Protein AF-A0A2P5CZY3-F1 (afdb_monomer_lite)

Organism: Parasponia andersonii (NCBI:txid3476)

Structure (mmCIF, N/CA/C/O backbone):
data_AF-A0A2P5CZY3-F1
#
_entry.id   AF-A0A2P5CZY3-F1
#
loop_
_atom_site.group_PDB
_atom_site.id
_atom_site.type_symbol
_atom_site.label_atom_id
_atom_site.label_alt_id
_atom_site.label_comp_id
_atom_site.label_asym_id
_atom_site.label_entity_id
_atom_site.label_seq_id
_atom_site.pdbx_PDB_ins_code
_atom_site.Cartn_x
_atom_site.Cartn_y
_atom_site.Cartn_z
_atom_site.occupancy
_atom_site.B_iso_or_equiv
_atom_site.auth_seq_id
_atom_site.auth_comp_id
_atom_site.auth_asym_id
_atom_site.auth_atom_id
_atom_site.pdbx_PDB_model_num
ATOM 1 N N . MET A 1 1 ? 16.197 -0.717 1.048 1.00 54.81 1 MET A N 1
ATOM 2 C CA . MET A 1 1 ? 16.836 -2.018 1.367 1.00 54.81 1 MET A CA 1
ATOM 3 C C . MET A 1 1 ? 17.147 -2.689 0.039 1.00 54.81 1 MET A C 1
ATOM 5 O O . MET A 1 1 ? 16.226 -2.829 -0.750 1.00 54.81 1 MET A O 1
ATOM 9 N N . ARG A 1 2 ? 18.408 -3.005 -0.276 1.00 68.56 2 ARG A N 1
ATOM 10 C CA . ARG A 1 2 ? 18.751 -3.628 -1.568 1.00 68.56 2 ARG A CA 1
ATOM 11 C C . ARG A 1 2 ? 18.658 -5.145 -1.412 1.00 68.56 2 ARG A C 1
ATOM 13 O O . ARG A 1 2 ? 19.302 -5.688 -0.515 1.00 68.56 2 ARG A O 1
ATOM 20 N N . LEU A 1 3 ? 17.824 -5.803 -2.216 1.00 80.62 3 LEU A N 1
ATOM 21 C CA . LEU A 1 3 ? 17.695 -7.261 -2.183 1.00 80.62 3 LEU A CA 1
ATOM 22 C C . LEU A 1 3 ? 19.007 -7.908 -2.673 1.00 80.62 3 LEU A C 1
ATOM 24 O O . LEU A 1 3 ? 19.536 -7.476 -3.701 1.00 80.62 3 LEU A O 1
ATOM 28 N N . PRO A 1 4 ? 19.567 -8.890 -1.943 1.00 88.75 4 PRO A N 1
ATOM 29 C CA . PRO A 1 4 ? 20.749 -9.626 -2.376 1.00 88.75 4 PRO A CA 1
ATOM 30 C C . PRO A 1 4 ? 20.620 -10.251 -3.772 1.00 88.75 4 PRO A C 1
ATOM 32 O O . PRO A 1 4 ? 19.631 -10.907 -4.094 1.00 88.75 4 PRO A O 1
ATOM 35 N N . MET A 1 5 ? 21.674 -10.118 -4.580 1.00 89.00 5 MET A N 1
ATOM 36 C CA . MET A 1 5 ? 21.789 -10.850 -5.844 1.00 89.00 5 MET A CA 1
ATOM 37 C C . MET A 1 5 ? 21.999 -12.349 -5.593 1.00 89.00 5 MET A C 1
ATOM 39 O O . MET A 1 5 ? 22.626 -12.745 -4.611 1.00 89.00 5 MET A O 1
ATOM 43 N N . GLY A 1 6 ? 21.484 -13.186 -6.498 1.00 91.69 6 GLY A N 1
ATOM 44 C CA . GLY A 1 6 ? 21.632 -14.645 -6.426 1.00 91.69 6 GLY A CA 1
ATOM 45 C C . GLY A 1 6 ? 20.667 -15.352 -5.465 1.00 91.69 6 GLY A C 1
ATOM 46 O O . GLY A 1 6 ? 20.796 -16.556 -5.263 1.00 91.69 6 GLY A O 1
ATOM 47 N N . GLN A 1 7 ? 19.695 -14.640 -4.886 1.00 93.62 7 GLN A N 1
ATOM 48 C CA . GLN A 1 7 ? 18.614 -15.234 -4.094 1.00 93.62 7 GLN A CA 1
ATOM 49 C C . GLN A 1 7 ? 17.320 -15.352 -4.907 1.00 93.62 7 GLN A C 1
ATOM 51 O O . GLN A 1 7 ? 17.034 -14.530 -5.775 1.00 93.62 7 GLN A O 1
ATOM 56 N N . SER A 1 8 ? 16.521 -16.376 -4.600 1.00 94.44 8 SER A N 1
ATOM 57 C CA . SER A 1 8 ? 15.166 -16.518 -5.141 1.00 94.44 8 SER A CA 1
ATOM 58 C C . SER A 1 8 ? 14.165 -15.780 -4.256 1.00 94.44 8 SER A C 1
ATOM 60 O O . SER A 1 8 ? 14.118 -16.019 -3.049 1.00 94.44 8 SER A O 1
ATOM 62 N N . TYR A 1 9 ? 13.334 -14.931 -4.864 1.00 95.06 9 TYR A N 1
ATOM 63 C CA . TYR A 1 9 ? 12.261 -14.203 -4.186 1.00 95.06 9 TYR A CA 1
ATOM 64 C C . TYR A 1 9 ? 10.893 -14.678 -4.690 1.00 95.06 9 TYR A C 1
ATOM 66 O O . TYR A 1 9 ? 10.706 -14.812 -5.902 1.00 95.06 9 TYR A O 1
ATOM 74 N N . PRO A 1 10 ? 9.933 -14.962 -3.792 1.00 96.38 10 PRO A N 1
ATOM 75 C CA . PRO A 1 10 ? 8.612 -15.416 -4.197 1.00 96.38 10 PRO A CA 1
ATOM 76 C C . PRO A 1 10 ? 7.807 -14.281 -4.836 1.00 96.38 10 PRO A C 1
ATOM 78 O O . PRO A 1 10 ? 7.905 -13.129 -4.416 1.00 96.38 10 PRO A O 1
ATOM 81 N N . LYS A 1 11 ? 6.968 -14.640 -5.810 1.00 97.69 11 LYS A N 1
ATOM 82 C CA . LYS A 1 11 ? 6.033 -13.735 -6.484 1.00 97.69 11 LYS A CA 1
ATOM 83 C C . LYS A 1 11 ? 4.600 -14.118 -6.151 1.00 97.69 11 LYS A C 1
ATOM 85 O O . LYS A 1 11 ? 4.292 -15.307 -6.053 1.00 97.69 11 LYS A O 1
ATOM 90 N N . TYR A 1 12 ? 3.724 -13.129 -6.027 1.00 97.94 12 TYR A N 1
ATOM 91 C CA . TYR A 1 12 ? 2.326 -13.342 -5.673 1.00 97.94 12 TYR A CA 1
ATOM 92 C C . TYR A 1 12 ? 1.401 -12.525 -6.570 1.00 97.94 12 TYR A C 1
ATOM 94 O O . TYR A 1 12 ? 1.642 -11.363 -6.862 1.00 97.94 12 TYR A O 1
ATOM 102 N N . THR A 1 13 ? 0.307 -13.145 -7.001 1.00 97.94 13 THR A N 1
ATOM 103 C CA . THR A 1 13 ? -0.807 -12.456 -7.674 1.00 97.94 13 THR A CA 1
ATOM 104 C C . THR A 1 13 ? -1.984 -12.224 -6.727 1.00 97.94 13 THR A C 1
ATOM 106 O O . THR A 1 13 ? -2.950 -11.551 -7.070 1.00 97.94 13 THR A O 1
ATOM 109 N N . CYS A 1 14 ? -1.914 -12.793 -5.523 1.00 98.31 14 CYS A N 1
ATOM 110 C CA . CYS A 1 14 ? -2.979 -12.806 -4.540 1.00 98.31 14 CYS A CA 1
ATOM 111 C C . CYS A 1 14 ? -2.471 -12.352 -3.168 1.00 98.31 14 CYS A C 1
ATOM 113 O O . CYS A 1 14 ? -1.276 -12.219 -2.909 1.00 98.31 14 CYS A O 1
ATOM 115 N N . SER A 1 15 ? -3.409 -12.092 -2.266 1.00 98.69 15 SER A N 1
ATOM 116 C CA . SER A 1 15 ? -3.138 -11.769 -0.867 1.00 98.69 15 SER A CA 1
ATOM 117 C C . SER A 1 15 ? -4.146 -12.514 0.011 1.00 98.69 15 SER A C 1
ATOM 119 O O . SER A 1 15 ? -5.179 -12.957 -0.501 1.00 98.69 15 SER A O 1
ATOM 121 N N . PRO A 1 16 ? -3.878 -12.690 1.318 1.00 98.56 16 PRO A N 1
ATOM 122 C CA . PRO A 1 16 ? -4.808 -13.368 2.216 1.00 98.56 16 PRO A CA 1
ATOM 123 C C . PRO A 1 16 ? -6.220 -12.753 2.191 1.00 98.56 16 PRO A C 1
ATOM 125 O O . PRO A 1 16 ? -6.367 -11.575 1.863 1.00 98.56 16 PRO A O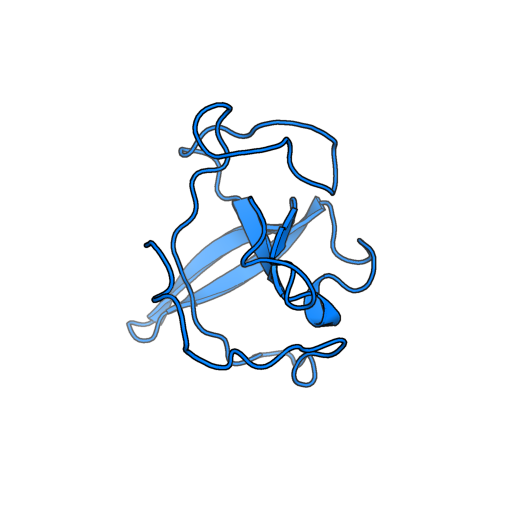 1
ATOM 128 N N . PRO A 1 17 ? -7.269 -13.496 2.581 1.00 98.44 17 PRO A N 1
ATOM 129 C CA . PRO A 1 17 ? -8.629 -12.968 2.596 1.00 98.44 17 PRO A CA 1
ATOM 130 C C . PRO A 1 17 ? -8.751 -11.681 3.415 1.00 98.44 17 PRO A C 1
ATOM 132 O O . PRO A 1 17 ? -8.252 -11.590 4.539 1.00 98.44 17 PRO A O 1
ATOM 135 N N . VAL A 1 18 ? -9.452 -10.693 2.858 1.00 98.12 18 VAL A N 1
ATOM 136 C CA . VAL A 1 18 ? -9.783 -9.463 3.581 1.00 98.12 18 VAL A CA 1
ATOM 137 C C . VAL A 1 18 ? -10.942 -9.748 4.531 1.00 98.12 18 VAL A C 1
ATOM 139 O O . VAL A 1 18 ? -12.018 -10.162 4.107 1.00 98.12 18 VAL A O 1
ATOM 142 N N . THR A 1 19 ? -10.724 -9.501 5.817 1.00 98.06 19 THR A N 1
ATOM 143 C CA . THR A 1 19 ? -11.722 -9.611 6.888 1.00 98.06 19 THR A CA 1
ATOM 144 C C . THR A 1 19 ? -11.900 -8.263 7.592 1.00 98.06 19 THR A C 1
ATOM 146 O O . THR A 1 19 ? -11.189 -7.295 7.302 1.00 98.06 19 THR A O 1
ATOM 149 N N . SER A 1 20 ? -12.808 -8.193 8.571 1.00 97.12 20 SER A N 1
ATOM 150 C CA . SER A 1 20 ? -12.942 -7.025 9.457 1.00 97.12 20 SER A CA 1
ATOM 151 C C . SER A 1 20 ? -11.670 -6.720 10.268 1.00 97.12 20 SER A C 1
ATOM 153 O O . SER A 1 20 ? -11.499 -5.591 10.725 1.00 97.12 20 SER A O 1
ATOM 155 N N . SER A 1 21 ? -10.771 -7.700 10.423 1.00 97.44 21 SER A N 1
ATOM 156 C CA . SER A 1 21 ? -9.483 -7.583 11.115 1.00 97.44 21 SER A CA 1
ATOM 157 C C . SER A 1 21 ? -8.407 -8.359 10.348 1.00 97.44 21 SER A C 1
ATOM 159 O O . SER A 1 21 ? -7.968 -9.446 10.732 1.00 97.44 21 SER A O 1
ATOM 161 N N . THR A 1 22 ? -8.031 -7.819 9.189 1.00 98.44 22 THR A N 1
ATOM 162 C CA . THR A 1 22 ? -7.037 -8.444 8.310 1.00 98.44 22 THR A CA 1
ATOM 163 C C . THR A 1 22 ? -5.646 -8.303 8.925 1.00 98.44 22 THR A C 1
ATOM 165 O O . THR A 1 22 ? -5.191 -7.192 9.189 1.00 98.44 22 THR A O 1
ATOM 168 N N . ARG A 1 23 ? -4.955 -9.426 9.151 1.00 98.44 23 ARG A N 1
ATOM 169 C CA . ARG A 1 23 ? -3.568 -9.414 9.638 1.00 98.44 23 ARG A CA 1
ATOM 170 C C . ARG A 1 23 ? -2.620 -9.039 8.505 1.00 98.44 23 ARG A C 1
ATOM 172 O O . ARG A 1 23 ? -2.680 -9.640 7.437 1.00 98.44 23 ARG A O 1
ATOM 179 N N . ALA A 1 24 ? -1.720 -8.099 8.768 1.00 98.25 24 ALA A N 1
ATOM 180 C CA . ALA A 1 24 ? -0.748 -7.605 7.801 1.00 98.25 24 ALA A CA 1
ATOM 181 C C . ALA A 1 24 ? 0.594 -7.291 8.474 1.00 98.25 24 ALA A C 1
ATOM 183 O O . ALA A 1 24 ? 0.681 -7.181 9.699 1.00 98.25 24 ALA A O 1
ATOM 184 N N . LYS A 1 25 ? 1.635 -7.128 7.654 1.00 98.44 25 LYS A N 1
ATOM 185 C CA . LYS A 1 25 ? 2.900 -6.512 8.061 1.00 98.44 25 LYS A CA 1
ATOM 186 C C . LYS A 1 25 ? 2.898 -5.070 7.571 1.00 98.44 25 LYS A C 1
ATOM 188 O O . LYS A 1 25 ? 2.596 -4.831 6.408 1.00 98.44 25 LYS A O 1
ATOM 193 N N . LEU A 1 26 ? 3.222 -4.136 8.459 1.00 98.00 26 LEU A N 1
ATOM 194 C CA . LEU A 1 26 ? 3.394 -2.733 8.106 1.00 98.00 26 LEU A CA 1
ATOM 195 C C . LEU A 1 26 ? 4.878 -2.466 7.853 1.00 98.00 26 LEU A C 1
ATOM 197 O O . LEU A 1 26 ? 5.711 -2.749 8.714 1.00 98.00 26 LEU A O 1
ATOM 201 N N . THR A 1 27 ? 5.189 -1.926 6.683 1.00 97.31 27 THR A N 1
ATOM 202 C CA . THR A 1 27 ? 6.517 -1.440 6.298 1.00 97.31 27 THR A CA 1
ATOM 203 C C . THR A 1 27 ? 6.443 0.062 6.030 1.00 97.31 27 THR A C 1
ATOM 205 O O . THR A 1 27 ? 5.354 0.615 5.886 1.00 97.31 27 THR A O 1
ATOM 208 N N . ASN A 1 28 ? 7.590 0.736 6.009 1.00 96.81 28 ASN A N 1
ATOM 209 C CA . ASN A 1 28 ? 7.675 2.160 5.695 1.00 96.81 28 ASN A CA 1
ATOM 210 C C . ASN A 1 28 ? 8.105 2.346 4.232 1.00 96.81 28 ASN A C 1
ATOM 212 O O . ASN A 1 28 ? 8.952 1.593 3.753 1.00 96.81 28 ASN A O 1
ATOM 216 N N . ASN A 1 29 ? 7.495 3.318 3.555 1.00 95.31 29 ASN A N 1
ATOM 217 C CA . ASN A 1 29 ? 7.779 3.709 2.177 1.00 95.31 29 ASN A CA 1
ATOM 218 C C . ASN A 1 29 ? 7.855 5.241 2.098 1.00 95.31 29 ASN A C 1
ATOM 220 O O . ASN A 1 29 ? 7.201 5.910 2.900 1.00 95.31 29 ASN A O 1
ATOM 224 N N . ASP A 1 30 ? 8.626 5.763 1.146 1.00 97.31 30 ASP A N 1
ATOM 225 C CA . ASP A 1 30 ? 8.662 7.186 0.799 1.00 97.31 30 ASP A CA 1
ATOM 226 C C . ASP A 1 30 ? 7.770 7.408 -0.430 1.00 97.31 30 ASP A C 1
ATOM 228 O O . ASP A 1 30 ? 8.015 6.812 -1.476 1.00 97.31 30 ASP A O 1
ATOM 232 N N . PHE A 1 31 ? 6.713 8.211 -0.286 1.00 97.50 31 PHE A N 1
ATOM 233 C CA . PHE A 1 31 ? 5.759 8.508 -1.369 1.00 97.50 31 PHE A CA 1
ATOM 234 C C . PHE A 1 31 ? 6.030 9.856 -2.049 1.00 97.50 31 PHE A C 1
ATOM 236 O O . PHE A 1 31 ? 5.247 10.297 -2.894 1.00 97.50 31 PHE A O 1
ATOM 243 N N . THR A 1 32 ? 7.121 10.526 -1.676 1.00 97.88 32 THR A N 1
ATOM 244 C CA . THR A 1 32 ? 7.555 11.761 -2.329 1.00 97.88 32 THR A CA 1
ATOM 245 C C . THR A 1 32 ? 8.254 11.460 -3.654 1.00 97.88 32 THR A C 1
ATOM 247 O O . THR A 1 32 ? 8.579 10.315 -3.964 1.00 97.88 32 THR A O 1
ATOM 250 N N . GLU A 1 33 ? 8.553 12.504 -4.423 1.00 94.06 33 GLU A N 1
ATOM 251 C CA . GLU A 1 33 ? 9.284 12.397 -5.693 1.00 94.06 33 GLU A CA 1
ATOM 252 C C . GLU A 1 33 ? 10.663 11.720 -5.557 1.00 94.06 33 GLU A C 1
ATOM 254 O O . GLU A 1 33 ? 11.152 11.100 -6.498 1.00 94.06 33 GLU A O 1
ATOM 259 N N . GLY A 1 34 ? 11.277 11.763 -4.368 1.00 90.25 34 GLY A N 1
ATOM 260 C CA . GLY A 1 34 ? 12.537 11.065 -4.087 1.00 90.25 34 GLY A CA 1
ATOM 261 C C . GLY A 1 34 ? 12.398 9.556 -3.842 1.00 90.25 34 GLY A C 1
ATOM 262 O O . GLY A 1 34 ? 13.413 8.859 -3.790 1.00 90.25 34 GLY A O 1
ATOM 263 N N . GLY A 1 35 ? 11.171 9.053 -3.678 1.00 86.94 35 GLY A N 1
ATOM 264 C CA . GLY A 1 35 ? 10.874 7.668 -3.304 1.00 86.94 35 GLY A CA 1
ATOM 265 C C . GLY A 1 35 ? 10.677 6.703 -4.476 1.00 86.94 35 GLY A C 1
ATOM 266 O O . GLY A 1 35 ? 10.722 5.489 -4.272 1.00 86.94 35 GLY A O 1
ATOM 267 N N . GLY A 1 36 ? 10.492 7.212 -5.698 1.00 89.62 36 GLY A N 1
ATOM 268 C CA . GLY A 1 36 ? 10.250 6.395 -6.887 1.00 89.62 36 GLY A CA 1
ATOM 269 C C . GLY A 1 36 ? 9.318 7.064 -7.899 1.00 89.62 36 GLY A C 1
ATOM 270 O O . GLY A 1 36 ? 9.379 8.272 -8.124 1.00 89.62 36 GLY A O 1
ATOM 271 N N . GLY A 1 37 ? 8.476 6.256 -8.548 1.00 94.94 37 GLY A N 1
ATOM 272 C CA . GLY A 1 37 ? 7.413 6.746 -9.428 1.00 94.94 37 GLY A CA 1
ATOM 273 C C . GLY A 1 37 ? 6.210 7.298 -8.649 1.00 94.94 37 GLY A C 1
ATOM 274 O O . GLY A 1 37 ? 6.115 7.078 -7.441 1.00 94.94 37 GLY A O 1
ATOM 275 N N . PRO A 1 38 ? 5.301 8.020 -9.325 1.00 97.75 38 PRO A N 1
ATOM 276 C CA . PRO A 1 38 ? 4.051 8.471 -8.723 1.00 97.75 38 PRO A CA 1
ATOM 277 C C . PRO A 1 38 ? 3.153 7.287 -8.332 1.00 97.75 38 PRO A C 1
ATOM 279 O O . PRO A 1 38 ? 3.241 6.209 -8.920 1.00 97.75 38 PRO A O 1
ATOM 282 N N . SER A 1 39 ? 2.270 7.512 -7.361 1.00 98.31 39 SER A N 1
ATOM 283 C CA . SER A 1 39 ? 1.383 6.486 -6.803 1.00 98.31 39 SER A CA 1
ATOM 284 C C . SER A 1 39 ? 0.327 6.041 -7.819 1.00 98.31 39 SER A C 1
ATOM 286 O O . SER A 1 39 ? -0.265 6.874 -8.508 1.00 98.31 39 SER A O 1
ATOM 288 N N . GLU A 1 40 ? 0.047 4.738 -7.901 1.00 98.31 40 GLU A N 1
ATOM 289 C CA . GLU A 1 40 ? -0.798 4.168 -8.965 1.00 98.31 40 GLU A CA 1
ATOM 290 C C . GLU A 1 40 ? -2.244 4.700 -8.969 1.00 98.31 40 GLU A C 1
ATOM 292 O O . GLU A 1 40 ? -2.867 4.813 -10.023 1.00 98.31 40 GLU A O 1
ATOM 297 N N . CYS A 1 41 ? -2.809 5.038 -7.807 1.00 98.50 41 CYS A N 1
ATOM 298 C CA . CYS A 1 41 ? -4.227 5.388 -7.713 1.00 98.50 41 CYS A CA 1
ATOM 299 C C . CYS A 1 41 ? -4.594 6.756 -8.300 1.00 98.50 41 CYS A C 1
ATOM 301 O O . CYS A 1 41 ? -5.749 6.949 -8.686 1.00 98.50 41 CYS A O 1
ATOM 303 N N . ASP A 1 42 ? -3.676 7.721 -8.263 1.00 98.31 42 ASP A N 1
ATOM 304 C CA . ASP A 1 42 ? -3.929 9.118 -8.635 1.00 98.31 42 ASP A CA 1
ATOM 305 C C . ASP A 1 42 ? -2.773 9.767 -9.413 1.00 98.31 42 ASP A C 1
ATOM 307 O O . ASP A 1 42 ? -2.777 10.982 -9.619 1.00 98.31 42 ASP A O 1
ATOM 311 N N . GLU A 1 43 ? -1.804 8.962 -9.860 1.00 98.12 43 GLU A N 1
ATOM 312 C CA . GLU A 1 43 ? -0.646 9.383 -10.657 1.00 98.12 43 GLU A CA 1
ATOM 313 C C . GLU A 1 43 ? 0.119 10.553 -10.014 1.00 98.12 43 GLU A C 1
ATOM 315 O O . GLU A 1 43 ? 0.698 11.398 -10.698 1.00 98.12 43 GLU A O 1
ATOM 320 N N . SER A 1 44 ? 0.133 10.598 -8.676 1.00 97.88 44 SER A N 1
ATOM 321 C CA . SER A 1 44 ? 0.682 11.708 -7.902 1.00 97.88 44 SER A CA 1
ATOM 322 C C . SER A 1 44 ? 1.685 11.256 -6.838 1.00 97.88 44 SER A C 1
ATOM 324 O O . SER A 1 44 ? 1.658 10.135 -6.323 1.00 97.88 44 SER A O 1
ATOM 326 N N . TYR A 1 45 ? 2.585 12.172 -6.487 1.00 98.38 45 TYR A N 1
ATOM 327 C CA . TYR A 1 45 ? 3.410 12.063 -5.287 1.00 98.38 45 TYR A CA 1
ATOM 328 C C . TYR A 1 45 ? 2.642 12.582 -4.069 1.00 98.38 45 TYR A C 1
ATOM 330 O O . TYR A 1 45 ? 1.824 13.497 -4.185 1.00 98.38 45 TYR A O 1
ATOM 338 N N . HIS A 1 46 ? 2.945 12.036 -2.894 1.00 98.06 46 HIS A N 1
ATOM 339 C CA . HIS A 1 46 ? 2.353 12.456 -1.624 1.00 98.06 46 HIS A CA 1
ATOM 340 C C . HIS A 1 46 ? 3.426 12.926 -0.653 1.00 98.06 46 HIS A C 1
ATOM 342 O O . HIS A 1 46 ? 4.526 12.373 -0.594 1.00 98.06 46 HIS A O 1
ATOM 348 N N . SER A 1 47 ? 3.093 13.931 0.155 1.00 97.38 47 SER A N 1
ATOM 349 C CA . SER A 1 47 ? 3.950 14.300 1.280 1.00 97.38 47 SER A CA 1
ATOM 350 C C . SER A 1 47 ? 4.010 13.152 2.287 1.00 97.38 47 SER A C 1
ATOM 352 O O . SER A 1 47 ? 2.994 12.527 2.587 1.00 97.38 47 SER A O 1
ATOM 354 N N . ASN A 1 48 ? 5.177 12.923 2.891 1.00 92.56 48 ASN A N 1
ATOM 355 C CA . ASN A 1 48 ? 5.329 11.935 3.965 1.00 92.56 48 ASN A CA 1
ATOM 356 C C . ASN A 1 48 ? 4.559 12.309 5.251 1.00 92.56 48 ASN A C 1
ATOM 358 O O . ASN A 1 48 ? 4.399 11.467 6.136 1.00 92.56 48 ASN A O 1
ATOM 362 N N . ASP A 1 49 ? 4.042 13.539 5.346 1.00 96.88 49 ASP A N 1
ATOM 363 C CA . ASP A 1 49 ? 3.108 13.948 6.403 1.00 96.88 49 ASP A CA 1
ATOM 364 C C . ASP A 1 49 ? 1.668 13.466 6.140 1.00 96.88 49 ASP A C 1
ATOM 366 O O . ASP A 1 49 ? 0.842 13.396 7.060 1.00 96.88 49 ASP A O 1
ATOM 370 N N . GLU A 1 50 ? 1.341 13.111 4.893 1.00 98.00 50 GLU A N 1
ATOM 371 C CA . GLU A 1 50 ? 0.058 12.512 4.558 1.00 98.00 50 GLU A CA 1
ATOM 372 C C . GLU A 1 50 ? 0.002 11.066 5.054 1.00 98.00 50 GLU A C 1
ATOM 374 O O . GLU A 1 50 ? 0.905 10.252 4.869 1.00 98.00 50 GLU A O 1
ATOM 379 N N . LYS A 1 51 ? -1.126 10.697 5.663 1.00 98.44 51 LYS A N 1
ATOM 380 C CA . LYS A 1 51 ? -1.368 9.315 6.084 1.00 98.44 51 LYS A CA 1
ATOM 381 C C . LYS A 1 51 ? -1.818 8.500 4.881 1.00 98.44 51 LYS A C 1
ATOM 383 O O . LYS A 1 51 ? -3.018 8.287 4.691 1.00 98.44 51 LYS A O 1
ATOM 388 N N . VAL A 1 52 ? -0.860 8.049 4.085 1.00 98.62 52 VAL A N 1
ATOM 389 C CA . VAL A 1 52 ? -1.082 7.247 2.880 1.00 98.62 52 VAL A CA 1
ATOM 390 C C . VAL A 1 52 ? -0.422 5.874 2.988 1.00 98.62 52 VAL A C 1
ATOM 392 O O . VAL A 1 52 ? 0.488 5.671 3.792 1.00 98.62 52 VAL A O 1
ATOM 395 N N . VAL A 1 53 ? -0.930 4.898 2.235 1.00 98.62 53 VAL A N 1
ATOM 396 C CA . VAL A 1 53 ? -0.394 3.532 2.197 1.00 98.62 53 VAL A CA 1
ATOM 397 C C . VAL A 1 53 ? -0.491 2.911 0.810 1.00 98.62 53 VAL A C 1
ATOM 399 O O . VAL A 1 53 ? -1.449 3.151 0.073 1.00 98.62 53 VAL A O 1
ATOM 402 N N . ALA A 1 54 ? 0.457 2.017 0.538 1.00 98.56 54 ALA A N 1
ATOM 403 C CA . ALA A 1 54 ? 0.385 1.039 -0.534 1.00 98.56 54 ALA A CA 1
ATOM 404 C C . ALA A 1 54 ? -0.164 -0.298 -0.005 1.00 98.56 54 ALA A C 1
ATOM 406 O O . ALA A 1 54 ? 0.051 -0.650 1.161 1.00 98.56 54 ALA A O 1
ATOM 407 N N . LEU A 1 55 ? -0.855 -1.067 -0.845 1.00 98.75 55 LEU A N 1
ATOM 408 C CA . LEU A 1 55 ? -1.306 -2.426 -0.516 1.00 98.75 55 LEU A CA 1
ATOM 409 C C . LEU A 1 55 ? -0.653 -3.448 -1.447 1.00 98.75 55 LEU A C 1
ATOM 411 O O . LEU A 1 55 ? -0.515 -3.183 -2.632 1.00 98.75 55 LEU A O 1
ATOM 415 N N . SER A 1 56 ? -0.307 -4.637 -0.941 1.00 98.69 56 SER A N 1
ATOM 416 C CA . SER A 1 56 ? 0.169 -5.739 -1.796 1.00 98.69 56 SER A CA 1
ATOM 417 C C . SER A 1 56 ? -0.820 -6.039 -2.925 1.00 98.69 56 SER A C 1
ATOM 419 O O . SER A 1 56 ? -2.025 -5.982 -2.680 1.00 98.69 56 SER A O 1
ATOM 421 N N . THR A 1 57 ? -0.335 -6.431 -4.106 1.00 98.69 57 THR A N 1
ATOM 422 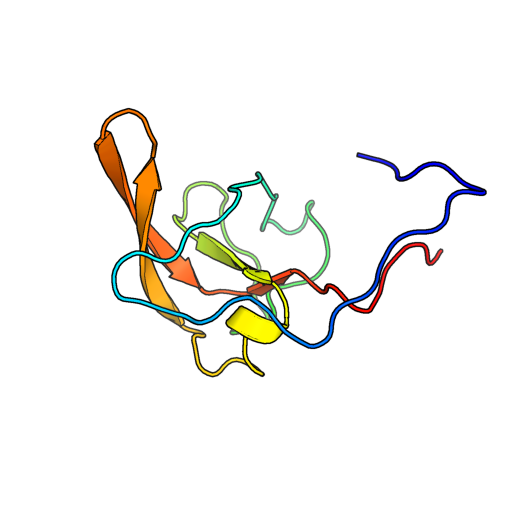C CA . THR A 1 57 ? -1.116 -6.663 -5.345 1.00 98.69 57 THR A CA 1
ATOM 423 C C . THR A 1 57 ? -2.522 -7.247 -5.139 1.00 98.69 57 THR A C 1
ATOM 425 O O . THR A 1 57 ? -3.521 -6.675 -5.574 1.00 98.69 57 THR A O 1
ATOM 428 N N . GLY A 1 58 ? -2.662 -8.359 -4.408 1.00 98.62 58 GLY A N 1
ATOM 429 C CA . GLY A 1 58 ? -3.976 -8.980 -4.185 1.00 98.62 58 GLY A CA 1
ATOM 430 C C . GLY A 1 58 ? -4.933 -8.151 -3.314 1.00 98.62 58 GLY A C 1
ATOM 431 O O . GLY A 1 58 ? -6.150 -8.187 -3.499 1.00 98.62 58 GLY A O 1
ATOM 432 N N . TRP A 1 59 ? -4.411 -7.375 -2.364 1.00 98.81 59 TRP A N 1
ATOM 433 C CA . TRP A 1 59 ? -5.187 -6.398 -1.597 1.00 98.81 59 TRP A CA 1
ATOM 434 C C . TRP A 1 59 ? -5.353 -5.064 -2.320 1.00 98.81 59 TRP A C 1
ATOM 436 O O . TRP A 1 59 ? -6.341 -4.382 -2.058 1.00 98.81 59 TRP A O 1
ATOM 446 N N . HIS A 1 60 ? -4.459 -4.689 -3.229 1.00 98.62 60 HIS A N 1
ATOM 447 C CA . HIS A 1 60 ? -4.687 -3.556 -4.120 1.00 98.62 60 HIS A CA 1
ATOM 448 C C . HIS A 1 60 ? -5.889 -3.838 -5.036 1.00 98.62 60 HIS A C 1
ATOM 450 O O . HIS A 1 60 ? -6.824 -3.036 -5.105 1.00 98.62 60 HIS A O 1
ATOM 456 N N . ASN A 1 61 ? -5.955 -5.063 -5.579 1.00 98.25 61 ASN A N 1
ATOM 457 C CA . ASN A 1 61 ? -7.069 -5.583 -6.375 1.00 98.25 61 ASN A CA 1
ATOM 458 C C . ASN A 1 61 ? -7.389 -4.663 -7.567 1.00 98.25 61 ASN A C 1
ATOM 460 O O . ASN A 1 61 ? -8.537 -4.236 -7.730 1.00 98.25 61 ASN A O 1
ATOM 464 N N . GLY A 1 62 ? -6.356 -4.330 -8.349 1.00 98.00 62 GLY A N 1
ATOM 465 C CA . GLY A 1 62 ? -6.467 -3.470 -9.530 1.00 98.00 62 GLY A CA 1
ATOM 466 C C . GLY A 1 62 ? -7.107 -2.121 -9.209 1.00 98.00 62 GLY A C 1
ATOM 467 O O . GLY A 1 62 ? -8.065 -1.722 -9.865 1.00 98.00 62 GLY A O 1
ATOM 468 N N . GLY A 1 63 ? -6.692 -1.494 -8.107 1.00 98.25 63 GLY A N 1
ATOM 469 C CA . GLY A 1 63 ? -7.177 -0.175 -7.708 1.00 98.25 63 GLY A CA 1
ATOM 470 C C . GLY A 1 63 ? -8.575 -0.125 -7.089 1.00 98.25 63 GLY A C 1
ATOM 471 O O . GLY A 1 63 ? -9.048 0.950 -6.723 1.00 98.25 63 GLY A O 1
ATOM 472 N N . SER A 1 64 ? -9.258 -1.253 -6.853 1.00 98.50 64 SER A N 1
ATOM 473 C CA . SER A 1 64 ? -10.623 -1.231 -6.279 1.00 98.50 64 SER A CA 1
ATOM 474 C C . SER A 1 64 ? -10.711 -0.589 -4.884 1.00 98.50 64 SER A C 1
ATOM 476 O O . SER A 1 64 ? -11.805 -0.280 -4.383 1.00 98.50 64 SER A O 1
ATOM 478 N N . ARG A 1 65 ? -9.561 -0.407 -4.224 1.00 98.25 65 ARG A N 1
ATOM 479 C CA . ARG A 1 65 ? -9.427 0.232 -2.913 1.00 98.25 65 ARG A CA 1
ATOM 480 C C . ARG A 1 65 ? -8.801 1.627 -2.960 1.00 98.25 65 ARG A C 1
ATOM 482 O O . ARG A 1 65 ? -8.739 2.235 -1.894 1.00 98.25 65 ARG A O 1
ATOM 489 N N . CYS A 1 66 ? -8.429 2.135 -4.133 1.00 98.75 66 CYS A N 1
ATOM 490 C CA . CYS A 1 66 ? -7.883 3.477 -4.314 1.00 98.75 66 CYS A CA 1
ATOM 491 C C . CYS A 1 66 ? -8.764 4.557 -3.681 1.00 98.75 66 CYS A C 1
ATOM 493 O O . CYS A 1 66 ? -9.997 4.484 -3.722 1.00 98.75 66 CYS A O 1
ATOM 495 N N . GLY A 1 67 ? -8.126 5.519 -3.014 1.00 98.44 67 GLY A N 1
ATOM 496 C CA . GLY A 1 67 ? -8.783 6.630 -2.323 1.00 98.44 67 GLY A CA 1
ATOM 497 C C . GLY A 1 67 ? -9.560 6.245 -1.057 1.00 98.44 67 GLY A C 1
ATOM 498 O O . GLY A 1 67 ? -10.030 7.124 -0.334 1.00 98.44 67 GLY A O 1
ATOM 499 N N . LYS A 1 68 ? -9.702 4.951 -0.734 1.00 98.62 68 LYS A N 1
ATOM 500 C CA . LYS A 1 68 ? -10.464 4.504 0.442 1.00 98.62 68 LYS A CA 1
ATOM 501 C C . LYS A 1 68 ? -9.592 4.520 1.690 1.00 98.62 68 LYS A C 1
ATOM 503 O O . LYS A 1 68 ? -8.467 4.024 1.689 1.00 98.62 68 LYS A O 1
ATOM 508 N N . MET A 1 69 ? -10.165 4.992 2.794 1.00 98.56 69 MET A N 1
ATOM 509 C CA . MET A 1 69 ? -9.506 4.952 4.098 1.00 98.56 69 MET A CA 1
ATOM 510 C C . MET A 1 69 ? -9.462 3.523 4.655 1.00 98.56 69 MET A C 1
ATOM 512 O O . MET A 1 69 ? -10.451 2.780 4.609 1.00 98.56 69 MET A O 1
ATOM 516 N N . LYS A 1 70 ? -8.320 3.144 5.229 1.00 98.19 70 LYS A N 1
ATOM 517 C CA . LYS A 1 70 ? -8.123 1.912 5.998 1.00 98.19 70 LYS A CA 1
ATOM 518 C C . LYS A 1 70 ? -7.717 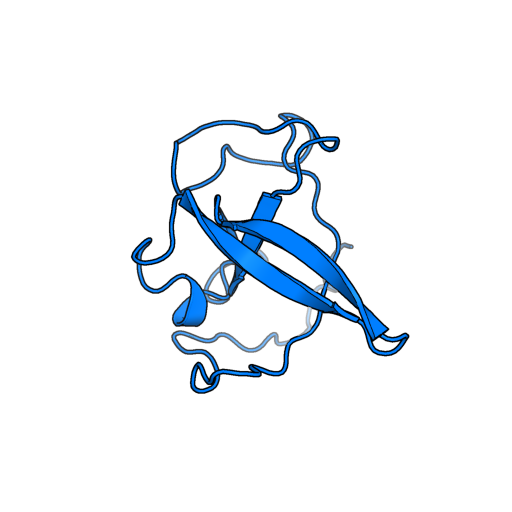2.251 7.415 1.00 98.19 70 LYS A C 1
ATOM 520 O O . LYS A 1 70 ? -6.845 3.085 7.639 1.00 98.19 70 LYS A O 1
ATOM 525 N N . ARG A 1 71 ? -8.353 1.582 8.374 1.00 98.56 71 ARG A N 1
ATOM 526 C CA . ARG A 1 71 ? -7.965 1.661 9.778 1.00 98.56 71 ARG A CA 1
ATOM 527 C C . ARG A 1 71 ? -6.883 0.624 10.046 1.00 98.56 71 ARG A C 1
ATOM 529 O O . ARG A 1 71 ? -7.130 -0.570 9.903 1.00 98.56 71 ARG A O 1
ATOM 536 N N . ILE A 1 72 ? -5.708 1.094 10.435 1.00 98.62 72 ILE A N 1
ATOM 537 C CA . ILE A 1 72 ? -4.553 0.276 10.796 1.00 98.62 72 ILE A CA 1
ATOM 538 C C . ILE A 1 72 ? -4.451 0.300 12.313 1.00 98.62 72 ILE A C 1
ATOM 540 O O . ILE A 1 72 ? -4.398 1.379 12.902 1.00 98.62 72 ILE A O 1
ATOM 544 N N . THR A 1 73 ? -4.422 -0.875 12.934 1.00 98.56 73 THR A N 1
ATOM 545 C CA . THR A 1 73 ? -4.256 -1.026 14.382 1.00 98.56 73 THR A CA 1
ATOM 546 C C . THR A 1 73 ? -2.961 -1.775 14.656 1.00 98.56 73 THR A C 1
ATOM 548 O O . THR A 1 73 ? -2.768 -2.887 14.166 1.00 98.56 73 THR A O 1
ATOM 551 N N . ALA A 1 74 ? -2.070 -1.159 15.428 1.00 98.25 74 ALA A N 1
ATOM 552 C CA . ALA A 1 74 ? -0.813 -1.759 15.851 1.00 98.25 74 ALA A CA 1
ATOM 553 C C . ALA A 1 74 ? -1.014 -2.669 17.075 1.00 98.25 74 ALA A C 1
ATOM 555 O O . ALA A 1 74 ? -2.008 -2.569 17.795 1.00 98.25 74 ALA A O 1
ATOM 556 N N . SER A 1 75 ? -0.035 -3.533 17.349 1.00 97.56 75 SER A N 1
ATOM 557 C CA . SER A 1 75 ? -0.057 -4.457 18.494 1.00 97.56 75 SER A CA 1
ATOM 558 C C . SER A 1 75 ? -0.125 -3.754 19.855 1.00 97.56 75 SER A C 1
ATOM 560 O O . SER A 1 75 ? -0.633 -4.330 20.810 1.00 97.56 75 SER A O 1
ATOM 562 N N . ASN A 1 76 ? 0.326 -2.500 19.944 1.00 97.88 76 ASN A N 1
ATOM 563 C CA . ASN A 1 76 ? 0.204 -1.661 21.141 1.00 97.88 76 ASN A CA 1
ATOM 564 C C . ASN A 1 76 ? -1.186 -1.007 21.304 1.00 97.88 76 ASN A C 1
ATOM 566 O O . ASN A 1 76 ? -1.349 -0.113 22.130 1.00 97.88 76 ASN A O 1
ATOM 570 N N . GLY A 1 77 ? -2.173 -1.392 20.488 1.00 97.88 77 GLY A N 1
ATOM 571 C CA . GLY A 1 77 ? -3.552 -0.901 20.549 1.00 97.88 77 GLY A CA 1
ATOM 572 C C . GLY A 1 77 ? -3.790 0.457 19.883 1.00 97.88 77 GLY A C 1
ATOM 573 O O . GLY A 1 77 ? -4.943 0.847 19.693 1.00 97.88 77 GLY A O 1
ATOM 574 N N . ARG A 1 78 ? -2.737 1.180 19.476 1.00 98.38 78 ARG A N 1
ATOM 575 C CA . ARG A 1 78 ? -2.889 2.451 18.753 1.00 98.38 78 ARG A CA 1
ATOM 576 C C . ARG A 1 78 ? -3.434 2.194 17.355 1.00 98.38 78 ARG A C 1
ATOM 578 O O . ARG A 1 78 ? -3.077 1.208 16.711 1.00 98.38 78 ARG A O 1
ATOM 585 N N . SER A 1 79 ? -4.270 3.109 16.870 1.00 98.25 79 SER A N 1
ATOM 586 C CA . SER A 1 79 ? -4.815 3.030 15.518 1.00 98.25 79 SER A CA 1
ATOM 587 C C . SER A 1 79 ? -4.720 4.352 14.773 1.00 98.25 79 SER A C 1
ATOM 589 O O . SER A 1 79 ? -4.682 5.423 15.377 1.00 98.25 79 SER A O 1
ATOM 591 N N . THR A 1 80 ? -4.660 4.264 13.450 1.00 98.38 80 THR A N 1
ATOM 592 C CA . THR A 1 80 ? -4.715 5.414 12.549 1.00 98.38 80 THR A CA 1
ATOM 593 C C . THR A 1 80 ? -5.516 5.055 11.307 1.00 98.38 80 THR A C 1
ATOM 595 O O . THR A 1 80 ? -5.596 3.886 10.926 1.00 98.38 80 THR A O 1
ATOM 598 N N . ALA A 1 81 ? -6.114 6.059 10.676 1.00 98.50 81 ALA A N 1
ATOM 599 C CA . ALA A 1 81 ? -6.686 5.924 9.347 1.00 98.50 81 ALA A CA 1
ATOM 600 C C . ALA A 1 81 ? -5.657 6.398 8.314 1.00 98.50 81 ALA A C 1
ATOM 602 O O . ALA A 1 81 ? -5.005 7.419 8.537 1.00 98.50 81 ALA A O 1
ATOM 603 N N . ALA A 1 82 ? -5.515 5.661 7.215 1.00 98.62 82 A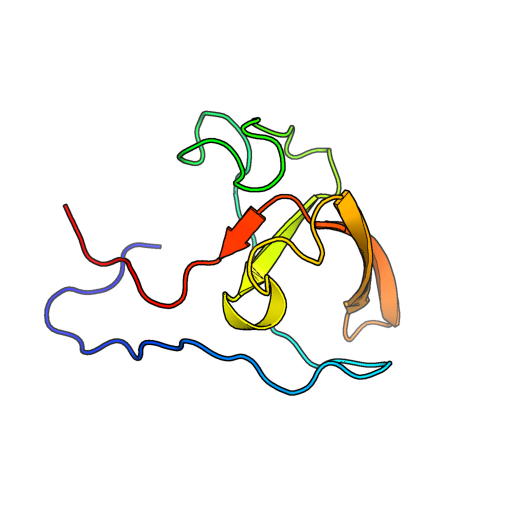LA A N 1
ATOM 604 C CA . ALA A 1 82 ? -4.664 6.031 6.089 1.00 98.62 82 ALA A CA 1
ATO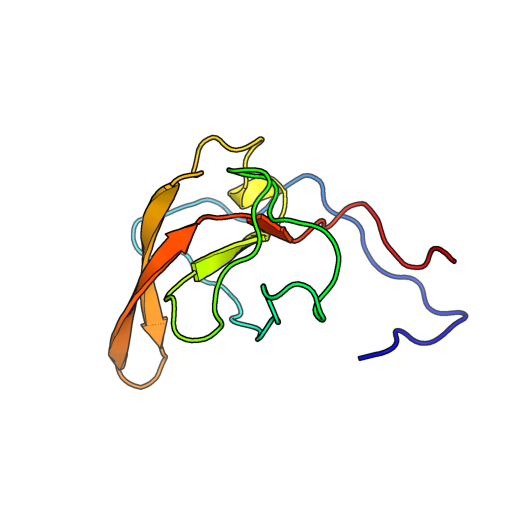M 605 C C . ALA A 1 82 ? -5.382 5.785 4.755 1.00 98.62 82 ALA A C 1
ATOM 607 O O . ALA A 1 82 ? -6.158 4.830 4.643 1.00 98.62 82 ALA A O 1
ATOM 608 N N . LYS A 1 83 ? -5.146 6.651 3.767 1.00 98.81 83 LYS A N 1
ATOM 609 C CA . LYS A 1 83 ? -5.702 6.557 2.410 1.00 98.81 83 LYS A CA 1
ATOM 610 C C . LYS A 1 83 ? -4.865 5.578 1.586 1.00 98.81 83 LYS A C 1
ATOM 612 O O . LYS A 1 83 ? -3.643 5.661 1.598 1.00 98.81 83 LYS A O 1
ATOM 617 N N . VAL A 1 84 ? -5.510 4.659 0.872 1.00 98.81 84 VAL A N 1
ATOM 618 C CA . VAL A 1 84 ? -4.811 3.819 -0.114 1.00 98.81 84 VAL A CA 1
ATOM 619 C C . VAL A 1 84 ? -4.521 4.659 -1.350 1.00 98.81 84 VAL A C 1
ATOM 621 O O . VAL A 1 84 ? -5.464 5.190 -1.945 1.00 98.81 84 VAL A O 1
ATOM 624 N N . VAL A 1 85 ? -3.246 4.767 -1.709 1.00 98.69 85 VAL A N 1
ATOM 625 C CA . VAL A 1 85 ? -2.786 5.543 -2.873 1.00 98.69 85 VAL A CA 1
ATOM 626 C C . VAL A 1 85 ? -2.001 4.708 -3.873 1.00 98.69 85 VAL A C 1
ATOM 628 O O . VAL A 1 85 ? -1.848 5.138 -5.005 1.00 98.69 85 VAL A O 1
ATOM 631 N N . ASP A 1 86 ? -1.534 3.520 -3.490 1.00 98.50 86 ASP A N 1
ATOM 632 C CA . ASP A 1 86 ? -0.568 2.808 -4.321 1.00 98.50 86 ASP A CA 1
ATOM 633 C C . ASP A 1 86 ? -0.636 1.280 -4.192 1.00 98.50 86 ASP A C 1
ATOM 635 O O . ASP A 1 86 ? -1.236 0.719 -3.255 1.00 98.50 86 ASP A O 1
ATOM 639 N N . GLU A 1 87 ? 0.035 0.610 -5.121 1.00 98.62 87 GLU A N 1
ATOM 640 C CA . GLU A 1 87 ? 0.311 -0.817 -5.090 1.00 98.62 87 GLU A CA 1
ATOM 641 C C . GLU A 1 87 ? 1.732 -1.099 -4.589 1.00 98.62 87 GLU A C 1
ATOM 643 O O . GLU A 1 87 ? 2.724 -0.557 -5.057 1.00 98.62 87 GLU A O 1
ATOM 648 N N . CYS A 1 88 ? 1.849 -2.044 -3.659 1.00 9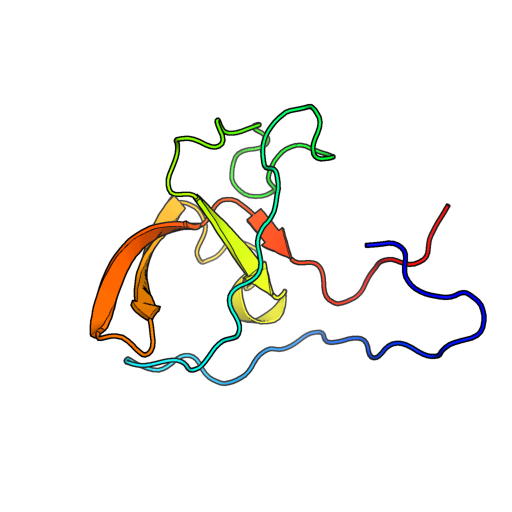8.06 88 CYS A N 1
ATOM 649 C CA . CYS A 1 88 ? 3.117 -2.704 -3.386 1.00 98.06 88 CYS A CA 1
ATOM 650 C C . CYS A 1 88 ? 3.205 -3.943 -4.289 1.00 98.06 88 CYS A C 1
ATOM 652 O O . CYS A 1 88 ? 2.691 -5.012 -3.929 1.00 98.06 88 CYS A O 1
ATOM 654 N N . ASP A 1 89 ? 3.803 -3.773 -5.473 1.00 97.31 89 ASP A N 1
ATOM 655 C CA . ASP A 1 89 ? 3.871 -4.810 -6.508 1.00 97.31 89 ASP A CA 1
ATOM 656 C C . ASP A 1 89 ? 4.613 -6.047 -5.975 1.00 97.31 89 ASP A C 1
ATOM 658 O O . ASP A 1 89 ? 5.768 -5.997 -5.547 1.00 97.31 89 ASP A O 1
ATOM 662 N N . SER A 1 90 ? 3.908 -7.178 -5.966 1.00 97.75 90 SER A N 1
ATOM 663 C CA . SER A 1 90 ? 4.417 -8.470 -5.496 1.00 97.75 90 SER A CA 1
ATOM 664 C C . SER A 1 90 ? 4.751 -9.443 -6.634 1.00 97.75 90 SER A C 1
ATOM 666 O O . SER A 1 90 ? 5.060 -10.611 -6.387 1.00 97.75 90 SER A O 1
ATOM 668 N N . GLN A 1 91 ? 4.709 -8.978 -7.882 1.00 97.25 91 GLN A N 1
ATOM 669 C CA . GLN A 1 91 ? 5.018 -9.714 -9.110 1.00 97.25 91 GLN A CA 1
ATOM 670 C C . GLN A 1 91 ? 6.343 -9.273 -9.748 1.00 97.25 91 GLN A C 1
ATOM 672 O O . GLN A 1 91 ? 7.018 -10.092 -10.398 1.00 97.25 91 GLN A O 1
ATOM 677 N N . ARG A 1 92 ? 6.704 -7.995 -9.592 1.00 93.88 92 ARG A N 1
ATOM 678 C CA . ARG A 1 92 ? 7.860 -7.360 -10.245 1.00 93.88 92 ARG A CA 1
ATOM 679 C C . ARG A 1 92 ? 8.878 -6.829 -9.234 1.00 93.88 92 ARG A C 1
ATOM 681 O O . ARG A 1 92 ? 8.599 -6.717 -8.047 1.00 93.88 92 ARG A O 1
ATOM 688 N N . GLY A 1 93 ? 10.092 -6.586 -9.719 1.00 92.06 93 GLY A N 1
ATOM 689 C CA . GLY A 1 93 ? 11.260 -6.192 -8.931 1.00 92.06 93 GLY A CA 1
ATOM 690 C C . GLY A 1 93 ? 12.497 -7.026 -9.271 1.00 92.06 93 GLY A C 1
ATOM 691 O O . GLY A 1 93 ? 12.418 -8.005 -10.019 1.00 92.06 93 GLY A O 1
ATOM 692 N N . CYS A 1 94 ? 13.639 -6.645 -8.690 1.00 90.94 94 CYS A N 1
ATOM 693 C CA . CYS A 1 94 ? 14.966 -7.179 -9.038 1.00 90.94 94 CYS A CA 1
ATOM 694 C C . CYS A 1 94 ? 15.345 -6.959 -10.517 1.00 90.94 94 CYS A C 1
ATOM 696 O O . CYS A 1 94 ? 16.090 -7.751 -11.096 1.00 90.94 94 CYS A O 1
ATOM 698 N N . ASP A 1 95 ? 14.825 -5.887 -11.102 1.00 84.94 95 ASP A N 1
ATOM 699 C CA . ASP A 1 95 ? 15.211 -5.293 -12.377 1.00 84.94 95 ASP A CA 1
ATOM 700 C C . ASP A 1 95 ? 16.262 -4.176 -12.175 1.00 84.94 95 ASP A C 1
ATOM 702 O O . ASP A 1 95 ? 16.768 -3.983 -11.064 1.00 84.94 95 ASP A O 1
ATOM 706 N N . ALA A 1 96 ? 16.699 -3.560 -13.277 1.00 70.62 96 ALA A N 1
ATOM 707 C CA . ALA A 1 96 ? 17.881 -2.695 -13.361 1.00 70.62 96 ALA A CA 1
ATOM 708 C C . ALA A 1 96 ? 17.584 -1.220 -13.073 1.00 70.62 96 ALA A C 1
ATOM 710 O O . ALA A 1 96 ? 16.580 -0.713 -13.618 1.00 70.62 96 ALA A O 1
#

InterPro domains:
  IPR036908 RlpA-like domain superfamily [G3DSA:2.40.40.10] (22-96)
  IPR036908 RlpA-like domain superfamily [SSF50685] (13-90)
  IPR039271 Kiwellin-like [PF24300] (6-95)
  IPR039271 Kiwellin-like [PTHR33191] (6-96)

Radius of gyration: 14.09 Å; chains: 1; bounding box: 35×31×34 Å

pLDDT: mean 95.78, std 6.59, range [54.81, 98.81]

Sequence (96 aa):
MRLPMGQSYPKYTCSPPVTSSTRAKLTNNDFTEGGGGPSECDESYHSNDEKVVALSTGWHNGGSRCGKMKRITASNGRSTAAKVVDECDSQRGCDA

Secondary structure (DSSP, 8-state):
-PPPTT------S--PPP-TT----------SGGGSSPBTTTTB---TTS-EEEEEHHHHTTTTTTT-EEEEE-TTS-EEEEEEEEEE-SS--S--

Foldseek 3Di:
DDDDPPDDDDFDQADPDDDPDDDDDDDDFQQAPVGDFHAPQPRHGDDPVAQEDAEENNVCVVVPQAQPWDWDADPVRDIDIGGYGHHPHRHDDPDD